Protein AF-A0A537UNA1-F1 (afdb_monomer)

Radius of gyration: 13.57 Å; Cα contacts (8 Å, |Δi|>4): 92; chains: 1; bounding box: 40×37×28 Å

pLDDT: mean 86.58, std 17.27, range [43.09, 98.06]

Secondary structure (DSSP, 8-state):
----EEEEEEEE-SSSPEEEEEHHHHHHHHHHHHHHS--HHHHHHHHHHHH--SHHHHHHHHHHHHHHHHTTT-B--S--SSHHHHHTTSS---

Nearest PDB structures (foldseek):
  8wa1-assembly1_J  TM=3.207E-01  e=5.777E+00  Nicotiana tabacum
  5n9j-assembly1_E  TM=2.674E-01  e=5.777E+00  Schizosaccharomyces pombe

Foldseek 3Di:
DDKEFDVVWWWWDDVVIDTHGILVSVLVVLVVVCVVPPDVLSVVLNVQSVPDDDRVSNNVSVVSVNVVCVVVVTTDDPPDPDVVVVVVVVPDDD

Mean predicted aligned error: 7.26 Å

Sequence (94 aa):
MPDFPIDPELRIRASPPIVLRRTTEAIEFIRRMALSSPNRAWEEVLQNLEAARDEWTAMEAVVHLELLLEARDLLIEESTAYASRFDQGQSRAA

Solvent-accessible surface area (backbone atoms only — not comparable to full-atom values): 5548 Å² total; per-residue (Å²): 121,81,74,41,81,37,85,78,59,49,37,34,69,52,93,74,66,47,75,31,51,32,49,59,54,46,47,57,48,40,56,54,45,36,74,77,56,75,45,70,70,45,54,51,38,46,49,41,46,67,66,26,86,50,67,66,49,35,49,54,24,47,52,54,45,51,54,56,29,49,78,64,74,30,48,52,84,71,82,73,75,58,71,63,54,63,63,63,70,72,79,78,84,131

Structure (mmCIF, N/CA/C/O backbone):
data_AF-A0A537UNA1-F1
#
_entry.id   AF-A0A537UNA1-F1
#
loop_
_atom_site.group_PDB
_atom_site.id
_atom_site.type_symbol
_atom_site.label_atom_id
_atom_site.label_alt_id
_atom_site.label_comp_id
_atom_site.label_asym_id
_atom_site.label_entity_id
_atom_site.label_seq_id
_atom_site.pdbx_PDB_ins_code
_atom_site.Cartn_x
_atom_site.Cartn_y
_atom_site.Cartn_z
_atom_site.occupancy
_atom_site.B_iso_or_equiv
_atom_site.auth_seq_id
_atom_site.auth_comp_id
_atom_site.auth_asym_id
_atom_site.auth_atom_id
_atom_site.pdbx_PDB_model_num
ATOM 1 N N . MET A 1 1 ? 3.529 4.090 -15.088 1.00 78.75 1 MET A N 1
ATOM 2 C CA . MET A 1 1 ? 4.032 2.891 -14.393 1.00 78.75 1 MET A CA 1
ATOM 3 C C . MET A 1 1 ? 3.223 1.703 -14.887 1.00 78.75 1 MET A C 1
ATOM 5 O O . MET A 1 1 ? 2.043 1.921 -15.153 1.00 78.75 1 MET A O 1
ATOM 9 N N . PRO A 1 2 ? 3.821 0.517 -15.085 1.00 89.38 2 PRO A N 1
ATOM 10 C CA . PRO A 1 2 ? 3.049 -0.682 -15.391 1.00 89.38 2 PRO A CA 1
ATOM 11 C C . PRO A 1 2 ? 2.108 -1.021 -14.227 1.00 89.38 2 PRO A C 1
ATOM 13 O O . PRO A 1 2 ? 2.442 -0.772 -13.070 1.00 89.38 2 PRO A O 1
ATOM 16 N N . ASP A 1 3 ? 0.934 -1.555 -14.543 1.00 95.94 3 ASP A N 1
ATOM 17 C CA . ASP A 1 3 ? -0.071 -1.923 -13.549 1.00 95.94 3 ASP A CA 1
ATOM 18 C C . ASP A 1 3 ? -0.073 -3.441 -13.358 1.00 95.94 3 ASP A C 1
ATOM 20 O O . ASP A 1 3 ? -0.399 -4.192 -14.280 1.00 95.94 3 ASP A O 1
ATOM 24 N N . PHE A 1 4 ? 0.336 -3.890 -12.174 1.00 96.69 4 PHE A N 1
ATOM 25 C CA . PHE A 1 4 ? 0.516 -5.307 -11.868 1.00 96.69 4 PHE A CA 1
ATOM 26 C C . PHE A 1 4 ? -0.629 -5.816 -10.986 1.00 96.69 4 PHE A C 1
ATOM 28 O O . PHE A 1 4 ? -1.155 -5.049 -10.174 1.00 96.69 4 PHE A O 1
ATOM 35 N N . PRO A 1 5 ? -1.063 -7.079 -11.155 1.00 96.75 5 PRO A N 1
ATOM 36 C CA . PRO A 1 5 ? -2.021 -7.700 -10.246 1.00 96.75 5 PRO A CA 1
ATOM 37 C C . PRO A 1 5 ? -1.455 -7.803 -8.826 1.00 96.75 5 PRO A C 1
ATOM 39 O O . PRO A 1 5 ? -0.263 -8.020 -8.635 1.00 96.75 5 PRO A O 1
ATOM 42 N N . ILE A 1 6 ? -2.339 -7.670 -7.843 1.00 94.94 6 ILE A N 1
ATOM 43 C CA . ILE A 1 6 ? -2.091 -7.980 -6.438 1.00 94.94 6 ILE A CA 1
ATOM 44 C C . ILE A 1 6 ? -2.856 -9.270 -6.139 1.00 94.94 6 ILE A C 1
ATOM 46 O O . ILE A 1 6 ? -4.087 -9.267 -6.149 1.00 94.94 6 ILE A O 1
ATOM 50 N N . ASP A 1 7 ? -2.123 -10.364 -5.936 1.00 90.00 7 ASP A N 1
ATOM 51 C CA . ASP A 1 7 ? -2.674 -11.686 -5.630 1.00 90.00 7 ASP A CA 1
ATOM 52 C C . ASP A 1 7 ? -1.908 -12.312 -4.445 1.00 90.00 7 ASP A C 1
ATOM 54 O O . ASP A 1 7 ? -0.716 -12.608 -4.587 1.00 90.00 7 ASP A O 1
ATOM 58 N N . PRO A 1 8 ? -2.547 -12.498 -3.273 1.00 89.25 8 PRO A N 1
ATOM 59 C CA . PRO A 1 8 ? -3.957 -12.218 -2.981 1.00 89.25 8 PRO A CA 1
ATOM 60 C C . PRO A 1 8 ? -4.268 -10.713 -2.897 1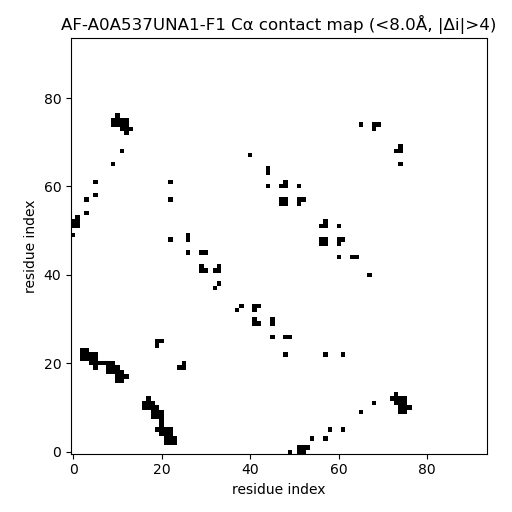.00 89.25 8 PRO A C 1
ATOM 62 O O . PRO A 1 8 ? -3.404 -9.914 -2.548 1.00 89.25 8 PRO A O 1
ATOM 65 N N . GLU A 1 9 ? -5.520 -10.330 -3.182 1.00 95.38 9 GLU A N 1
ATOM 66 C CA . GLU A 1 9 ? -6.004 -8.945 -3.045 1.00 95.38 9 GLU A CA 1
ATOM 67 C C . GLU A 1 9 ? -5.832 -8.433 -1.601 1.00 95.38 9 GLU A C 1
ATOM 69 O O . GLU A 1 9 ? -6.182 -9.125 -0.642 1.00 95.38 9 GLU A O 1
ATOM 74 N N . LEU A 1 10 ? -5.387 -7.184 -1.426 1.00 95.75 10 LEU A N 1
ATOM 75 C CA . LEU A 1 10 ? -5.288 -6.579 -0.095 1.00 95.75 10 LEU A CA 1
ATOM 76 C C . LEU A 1 10 ? -6.640 -6.004 0.325 1.00 95.75 10 LEU A C 1
ATOM 78 O O . LEU A 1 10 ? -7.143 -5.050 -0.274 1.00 95.75 10 LEU A O 1
ATOM 82 N N . ARG A 1 11 ? -7.221 -6.554 1.393 1.00 95.75 11 ARG A N 1
ATOM 83 C CA . ARG A 1 11 ? -8.460 -6.053 1.998 1.00 95.75 11 ARG A CA 1
ATOM 84 C C . ARG A 1 11 ? -8.148 -5.178 3.200 1.00 95.75 11 ARG A C 1
ATOM 86 O O . ARG A 1 11 ? -7.496 -5.609 4.142 1.00 95.75 11 ARG A O 1
ATOM 93 N N . ILE A 1 12 ? -8.640 -3.949 3.178 1.00 95.44 12 ILE A N 1
ATOM 94 C CA . ILE A 1 12 ? -8.317 -2.916 4.158 1.00 95.44 12 ILE A CA 1
ATOM 95 C C . ILE A 1 12 ? -9.560 -2.572 4.974 1.00 95.44 12 ILE A C 1
ATOM 97 O O . ILE A 1 12 ? -10.651 -2.342 4.438 1.00 95.44 12 ILE A O 1
ATOM 101 N N . ARG A 1 13 ? -9.369 -2.507 6.291 1.00 94.44 13 ARG A N 1
ATOM 102 C CA . ARG A 1 13 ? -10.366 -2.157 7.293 1.00 94.44 13 ARG A CA 1
ATOM 103 C C . ARG A 1 13 ? -10.787 -0.700 7.107 1.00 94.44 13 ARG A C 1
ATOM 105 O O . ARG A 1 13 ? -10.064 0.234 7.437 1.00 94.44 13 ARG A O 1
ATOM 112 N N . ALA A 1 14 ? -11.982 -0.525 6.563 1.00 91.56 14 ALA A N 1
ATOM 113 C CA . ALA A 1 14 ? -12.664 0.747 6.365 1.00 91.56 14 ALA A CA 1
ATOM 114 C C . ALA A 1 14 ? -14.181 0.494 6.323 1.00 91.56 14 ALA A C 1
ATOM 116 O O . ALA A 1 14 ? -14.625 -0.657 6.309 1.00 91.56 14 ALA A O 1
ATOM 117 N N . SER A 1 15 ? -14.984 1.560 6.308 1.00 89.56 15 SER A N 1
ATOM 118 C CA . SER A 1 15 ? -16.438 1.464 6.141 1.00 89.56 15 SER A CA 1
ATOM 119 C C . SER A 1 15 ? -16.884 2.310 4.941 1.00 89.56 15 SER A C 1
ATOM 121 O O . SER A 1 15 ? -16.936 3.537 5.068 1.00 89.56 15 SER A O 1
ATOM 123 N N . PRO A 1 16 ? -17.181 1.697 3.776 1.00 90.00 16 PRO A N 1
ATOM 124 C CA . PRO A 1 16 ? -17.056 0.263 3.459 1.00 90.00 16 PRO A CA 1
ATOM 125 C C . PRO A 1 16 ? -15.587 -0.207 3.333 1.00 90.00 16 PRO A C 1
ATOM 127 O O . PRO A 1 16 ? -14.703 0.638 3.169 1.00 90.00 16 PRO A O 1
ATOM 130 N N . PRO A 1 17 ? -15.307 -1.529 3.388 1.00 94.19 17 PRO A N 1
ATOM 131 C CA . PRO A 1 17 ? -13.959 -2.062 3.188 1.00 94.19 17 PRO A CA 1
ATOM 132 C C . PRO A 1 17 ? -13.376 -1.665 1.832 1.00 94.19 17 PRO A C 1
ATOM 134 O O . PRO A 1 17 ? -14.084 -1.640 0.822 1.00 94.19 17 PRO A O 1
ATOM 137 N N . ILE A 1 18 ? -12.075 -1.390 1.809 1.00 96.12 18 ILE A N 1
ATOM 138 C CA . ILE A 1 18 ? -11.337 -1.082 0.580 1.00 96.12 18 ILE A CA 1
ATOM 139 C C . ILE A 1 18 ? -10.629 -2.358 0.130 1.00 96.12 18 ILE A C 1
ATOM 141 O O . ILE A 1 18 ? -10.068 -3.072 0.955 1.00 96.12 18 ILE A O 1
ATOM 145 N N . VAL A 1 19 ? -10.651 -2.647 -1.168 1.00 96.56 19 VAL A N 1
ATOM 146 C CA . VAL A 1 19 ? -9.973 -3.812 -1.747 1.00 96.56 19 VAL A CA 1
ATOM 147 C C . VAL A 1 19 ? -9.014 -3.326 -2.820 1.00 96.56 19 VAL A C 1
ATOM 149 O O . VAL A 1 19 ? -9.437 -2.610 -3.725 1.00 96.56 19 VAL A O 1
ATOM 152 N N . LEU A 1 20 ? -7.741 -3.693 -2.699 1.00 97.25 20 LEU A N 1
ATOM 153 C CA . LEU A 1 20 ? -6.699 -3.378 -3.670 1.00 97.25 20 LEU A CA 1
ATOM 154 C C . LEU A 1 20 ? -6.346 -4.647 -4.447 1.00 97.25 20 LEU A C 1
ATOM 156 O O . LEU A 1 20 ? -5.880 -5.631 -3.875 1.00 97.25 20 LEU A O 1
ATOM 160 N N . ARG A 1 21 ? -6.564 -4.604 -5.755 1.00 96.88 21 ARG A N 1
ATOM 161 C CA . ARG A 1 21 ? -6.341 -5.687 -6.720 1.00 96.88 21 ARG A CA 1
ATOM 162 C C . ARG A 1 21 ? -5.183 -5.400 -7.661 1.00 96.88 21 ARG A C 1
ATOM 164 O O . ARG A 1 21 ? -4.731 -6.289 -8.382 1.00 96.88 21 ARG A O 1
ATOM 171 N N . ARG A 1 22 ? -4.759 -4.139 -7.728 1.00 97.44 22 ARG A N 1
ATOM 172 C CA . ARG A 1 22 ? -3.758 -3.638 -8.667 1.00 97.44 22 ARG A CA 1
ATOM 173 C C . ARG A 1 22 ? -2.803 -2.658 -7.995 1.00 97.44 22 ARG A C 1
ATOM 175 O O . ARG A 1 22 ? -3.178 -1.941 -7.065 1.00 97.44 22 ARG A O 1
ATOM 182 N N . THR A 1 23 ? -1.568 -2.582 -8.484 1.00 97.31 23 THR A N 1
ATOM 183 C CA . THR A 1 23 ? -0.557 -1.670 -7.924 1.00 97.31 23 THR A CA 1
ATOM 184 C C . THR A 1 23 ? -0.920 -0.197 -8.098 1.00 97.31 23 THR A C 1
ATOM 186 O O . THR A 1 23 ? -0.592 0.615 -7.233 1.00 97.31 23 THR A O 1
ATOM 189 N N . THR A 1 24 ? -1.650 0.168 -9.154 1.00 97.44 24 THR A N 1
ATOM 190 C CA . THR A 1 24 ? -2.187 1.532 -9.304 1.00 97.44 24 THR A CA 1
ATOM 191 C C . THR A 1 24 ? -3.195 1.893 -8.210 1.00 97.44 24 THR A C 1
ATOM 193 O O . THR A 1 24 ? -3.093 2.974 -7.630 1.00 97.44 24 THR A O 1
ATOM 196 N N . GLU A 1 25 ? -4.101 0.979 -7.850 1.00 98.06 25 GLU A N 1
ATOM 197 C CA . GLU A 1 25 ? -5.045 1.171 -6.738 1.00 98.06 25 GLU A CA 1
ATOM 198 C C . GLU A 1 25 ? -4.301 1.335 -5.403 1.00 98.06 25 GLU A C 1
ATOM 200 O O . GLU A 1 25 ? -4.651 2.197 -4.591 1.00 98.06 25 GLU A O 1
ATOM 205 N N . ALA A 1 26 ? -3.233 0.557 -5.193 1.00 97.56 26 ALA A N 1
ATOM 206 C CA . ALA A 1 26 ? -2.370 0.678 -4.021 1.00 97.56 26 ALA A CA 1
ATOM 207 C C . ALA A 1 26 ? -1.670 2.043 -3.942 1.00 97.56 26 ALA A C 1
ATOM 209 O O . ALA A 1 26 ? -1.660 2.671 -2.883 1.00 97.56 26 ALA A O 1
ATOM 210 N N . ILE A 1 27 ? -1.151 2.551 -5.061 1.00 97.81 27 ILE A N 1
ATOM 211 C CA . ILE A 1 27 ? -0.534 3.883 -5.130 1.00 97.81 27 ILE A CA 1
ATOM 212 C C . ILE A 1 27 ? -1.539 4.976 -4.775 1.00 97.81 27 ILE A C 1
ATOM 214 O O . ILE A 1 27 ? -1.241 5.854 -3.962 1.00 97.81 27 ILE A O 1
ATOM 218 N N . GLU A 1 28 ? -2.735 4.935 -5.361 1.00 97.44 28 GLU A N 1
ATOM 219 C CA . GLU A 1 28 ? -3.779 5.915 -5.058 1.00 97.44 28 GLU A CA 1
ATOM 220 C C . GLU A 1 28 ? -4.191 5.868 -3.587 1.00 97.44 28 GLU A C 1
ATOM 222 O O . GLU A 1 28 ? -4.368 6.912 -2.952 1.00 97.44 28 GLU A O 1
ATOM 227 N N . PHE A 1 29 ? -4.303 4.664 -3.024 1.00 96.94 29 PHE A N 1
ATOM 228 C CA . PHE A 1 29 ? -4.569 4.478 -1.607 1.00 96.94 29 PHE A CA 1
ATOM 229 C C . PHE A 1 29 ? -3.473 5.106 -0.736 1.00 96.94 29 PHE A C 1
ATOM 231 O O . PHE A 1 29 ? -3.787 5.936 0.119 1.00 96.94 29 PHE A O 1
ATOM 238 N N . ILE A 1 30 ? -2.198 4.787 -0.980 1.00 96.81 30 ILE A N 1
ATOM 239 C CA . ILE A 1 30 ? -1.080 5.302 -0.175 1.00 96.81 30 ILE A CA 1
ATOM 240 C C . ILE A 1 30 ? -0.978 6.823 -0.284 1.00 96.81 30 ILE A C 1
ATOM 242 O O . ILE A 1 30 ? -0.778 7.489 0.729 1.00 96.81 30 ILE A O 1
ATOM 246 N N . ARG A 1 31 ? -1.184 7.403 -1.474 1.00 96.31 31 ARG A N 1
ATOM 247 C CA . ARG A 1 31 ? -1.209 8.866 -1.650 1.00 96.31 31 ARG A CA 1
ATOM 248 C C . ARG A 1 31 ? -2.275 9.523 -0.774 1.00 96.31 31 ARG A C 1
ATOM 250 O O . ARG A 1 31 ? -1.989 10.528 -0.127 1.00 96.31 31 ARG A O 1
ATOM 257 N N . ARG A 1 32 ? -3.481 8.947 -0.690 1.00 95.31 32 ARG A N 1
ATOM 258 C CA . ARG A 1 32 ? -4.528 9.437 0.229 1.00 95.31 32 ARG A CA 1
ATOM 259 C C . ARG A 1 32 ? -4.107 9.298 1.693 1.00 95.31 32 ARG A C 1
ATOM 261 O O . ARG A 1 32 ? -4.282 10.239 2.465 1.00 95.31 32 ARG A O 1
ATOM 268 N N . MET A 1 33 ? -3.515 8.164 2.065 1.00 94.00 33 MET A N 1
ATOM 269 C CA . MET A 1 33 ? -3.064 7.923 3.438 1.00 94.00 33 MET A CA 1
ATOM 270 C C . MET A 1 33 ? -1.957 8.888 3.861 1.00 94.00 33 MET A C 1
ATOM 272 O O . MET A 1 33 ? -2.060 9.475 4.937 1.00 94.00 33 MET A O 1
ATOM 276 N N . ALA A 1 34 ? -0.964 9.123 3.002 1.00 91.69 34 ALA A N 1
ATOM 277 C CA . ALA A 1 34 ? 0.134 10.053 3.246 1.00 91.69 34 ALA A CA 1
ATOM 278 C C . ALA A 1 34 ? -0.354 11.499 3.438 1.00 91.69 34 ALA A C 1
ATOM 280 O O . ALA A 1 34 ? 0.212 12.229 4.247 1.00 91.69 34 ALA A O 1
ATOM 281 N N . LEU A 1 35 ? -1.438 11.899 2.759 1.00 92.81 35 LEU A N 1
ATOM 282 C CA . LEU A 1 35 ? -2.077 13.201 2.978 1.00 92.81 35 LEU A CA 1
ATOM 283 C C . LEU A 1 35 ? -2.798 13.281 4.333 1.00 92.81 35 LEU A C 1
ATOM 285 O O . LEU A 1 35 ? -2.729 14.307 5.003 1.00 92.81 35 LEU A O 1
ATOM 289 N N . SER A 1 36 ? -3.495 12.216 4.742 1.00 90.44 36 SER A N 1
ATOM 290 C CA . SER A 1 36 ? -4.263 12.200 6.001 1.00 90.44 36 SER A CA 1
ATOM 291 C C . SER A 1 36 ? -3.419 11.960 7.258 1.00 90.44 36 SER A C 1
ATOM 293 O O . SER A 1 36 ? -3.743 12.459 8.332 1.00 90.44 36 SER A O 1
ATOM 295 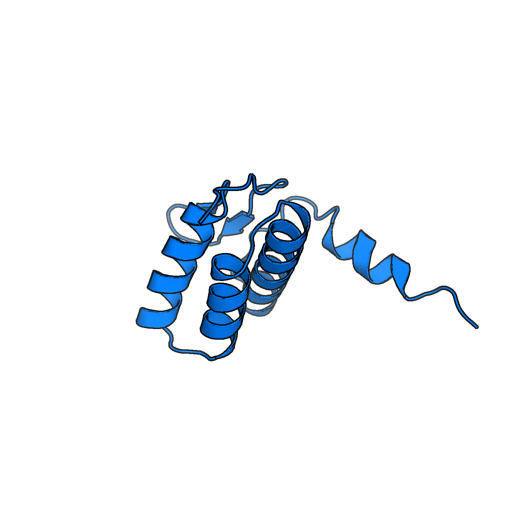N N . SER A 1 37 ? -2.349 11.177 7.140 1.00 87.69 37 SER A N 1
ATOM 296 C CA . SER A 1 37 ? -1.469 10.770 8.233 1.00 87.69 37 SER A CA 1
ATOM 297 C C . SER A 1 37 ? -0.040 10.686 7.693 1.00 87.69 37 SER A C 1
ATOM 299 O O . SER A 1 37 ? 0.433 9.595 7.351 1.00 87.69 37 SER A O 1
ATOM 301 N N . PRO A 1 38 ? 0.644 11.841 7.574 1.00 87.31 38 PRO A N 1
ATOM 302 C CA . PRO A 1 38 ? 1.999 11.900 7.049 1.00 87.31 38 PRO A CA 1
ATOM 303 C C . PRO A 1 38 ? 2.934 10.999 7.853 1.00 87.31 38 PRO A C 1
ATOM 305 O O . PRO A 1 38 ? 3.044 11.111 9.076 1.00 87.31 38 PRO A O 1
ATOM 308 N N . ASN A 1 39 ? 3.591 10.070 7.166 1.00 91.38 39 ASN A N 1
ATOM 309 C CA . ASN A 1 39 ? 4.535 9.147 7.773 1.00 91.38 39 ASN A CA 1
ATOM 310 C C . ASN A 1 39 ? 5.512 8.644 6.710 1.00 91.38 39 ASN A C 1
ATOM 312 O O . ASN A 1 39 ? 5.092 8.222 5.633 1.00 91.38 39 ASN A O 1
ATOM 316 N N . ARG A 1 40 ? 6.799 8.613 7.060 1.00 94.56 40 ARG A N 1
ATOM 317 C CA . ARG A 1 40 ? 7.880 8.144 6.189 1.00 94.56 40 ARG A CA 1
ATOM 318 C C . ARG A 1 40 ? 7.651 6.734 5.632 1.00 94.56 40 ARG A C 1
ATOM 320 O O . ARG A 1 40 ? 8.010 6.477 4.493 1.00 94.56 40 ARG A O 1
ATOM 327 N N . ALA A 1 41 ? 7.020 5.841 6.394 1.00 95.44 41 ALA A N 1
ATOM 328 C CA . ALA A 1 41 ? 6.724 4.486 5.934 1.00 95.44 41 ALA A CA 1
ATOM 329 C C . ALA A 1 41 ? 5.764 4.470 4.729 1.00 95.44 41 ALA A C 1
ATOM 331 O O . ALA A 1 41 ? 5.939 3.664 3.821 1.00 95.44 41 ALA A O 1
ATOM 332 N N . TRP A 1 42 ? 4.784 5.385 4.675 1.00 96.19 42 TRP A N 1
ATOM 333 C CA . TRP A 1 42 ? 3.914 5.516 3.500 1.00 96.19 42 TRP A CA 1
ATOM 334 C C . TRP A 1 42 ? 4.692 6.008 2.281 1.00 96.19 42 TRP A C 1
ATOM 336 O O . TRP A 1 42 ? 4.497 5.500 1.181 1.00 96.19 42 TRP A O 1
ATOM 346 N N . GLU A 1 43 ? 5.588 6.976 2.475 1.00 96.38 43 GLU A N 1
ATOM 347 C CA . GLU A 1 43 ? 6.422 7.525 1.402 1.00 96.38 43 GLU A CA 1
ATOM 348 C C . GLU A 1 43 ? 7.389 6.481 0.835 1.00 96.38 43 GLU A C 1
ATOM 350 O O . GLU A 1 43 ? 7.565 6.410 -0.377 1.00 96.38 43 GLU A O 1
ATOM 355 N N . GLU A 1 44 ? 7.984 5.650 1.691 1.00 96.81 44 GLU A N 1
ATOM 356 C CA . GLU A 1 44 ? 8.904 4.585 1.286 1.00 96.81 44 GLU A CA 1
ATOM 357 C C . GLU A 1 44 ? 8.200 3.517 0.440 1.00 96.81 44 GLU A C 1
ATOM 359 O O . GLU A 1 44 ? 8.657 3.191 -0.656 1.00 96.81 44 GLU A O 1
ATOM 364 N N . VAL A 1 45 ? 7.038 3.029 0.887 1.00 96.75 45 VAL A N 1
ATOM 365 C CA . VAL A 1 45 ? 6.244 2.061 0.111 1.00 96.75 45 VAL A CA 1
ATOM 366 C C . VAL A 1 45 ? 5.765 2.673 -1.210 1.00 96.75 45 VAL A C 1
ATOM 368 O O . VAL A 1 45 ? 5.811 2.008 -2.246 1.00 96.75 45 VAL A O 1
ATOM 371 N N . LEU A 1 46 ? 5.354 3.946 -1.205 1.00 97.12 46 LEU A N 1
ATOM 372 C CA . LEU A 1 46 ? 4.960 4.658 -2.423 1.00 97.12 46 LEU A CA 1
ATOM 373 C C . LEU A 1 46 ? 6.112 4.730 -3.434 1.00 97.12 46 LEU A C 1
ATOM 375 O O . LEU A 1 46 ? 5.905 4.435 -4.609 1.00 97.12 46 LEU A O 1
ATOM 379 N N . GLN A 1 47 ? 7.318 5.080 -2.981 1.00 96.69 47 GLN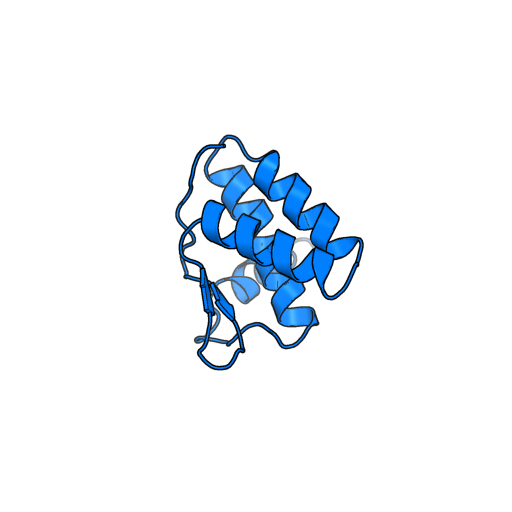 A N 1
ATOM 380 C CA . GLN A 1 47 ? 8.505 5.134 -3.836 1.00 96.69 47 GLN A CA 1
ATOM 381 C C . GLN A 1 47 ? 8.832 3.763 -4.431 1.00 96.69 47 GLN A C 1
ATOM 383 O O . GLN A 1 47 ? 9.097 3.676 -5.629 1.00 96.69 47 GLN A O 1
ATOM 388 N N . ASN A 1 48 ? 8.759 2.695 -3.631 1.00 96.50 48 ASN A N 1
ATOM 389 C CA . ASN A 1 48 ? 9.019 1.334 -4.103 1.00 96.50 48 ASN A CA 1
ATOM 390 C C . ASN A 1 48 ? 8.009 0.904 -5.177 1.00 96.50 48 ASN A C 1
ATOM 392 O O . ASN A 1 48 ? 8.408 0.390 -6.222 1.00 96.50 48 ASN A O 1
ATOM 396 N N . LEU A 1 49 ? 6.716 1.182 -4.972 1.00 96.31 49 LEU A N 1
ATOM 397 C CA . LEU A 1 49 ? 5.681 0.898 -5.969 1.00 96.31 49 LEU A CA 1
ATOM 398 C C . LEU A 1 49 ? 5.909 1.691 -7.262 1.00 96.31 49 LEU A C 1
ATOM 400 O O . LEU A 1 49 ? 5.886 1.108 -8.340 1.00 96.31 49 LEU A O 1
ATOM 404 N N . GLU A 1 50 ? 6.178 2.997 -7.178 1.00 96.25 50 GLU A N 1
ATOM 405 C CA . GLU A 1 50 ? 6.407 3.854 -8.354 1.00 96.25 50 GLU A CA 1
ATOM 406 C C . GLU A 1 50 ? 7.692 3.498 -9.129 1.00 96.25 50 GLU A C 1
ATOM 408 O O . GLU A 1 50 ? 7.767 3.669 -10.361 1.00 96.25 50 GLU A O 1
ATOM 413 N N . ALA A 1 51 ? 8.702 2.998 -8.413 1.00 96.31 51 ALA A N 1
ATOM 414 C CA . ALA A 1 51 ? 9.963 2.528 -8.966 1.00 96.31 51 ALA A CA 1
ATOM 415 C C . ALA A 1 51 ? 9.846 1.152 -9.633 1.00 96.31 51 ALA A C 1
ATOM 417 O O . ALA A 1 51 ? 10.651 0.868 -10.521 1.00 96.31 51 ALA A O 1
ATOM 418 N N . ALA A 1 52 ? 8.846 0.338 -9.277 1.00 95.94 52 ALA A N 1
ATOM 419 C CA . ALA A 1 52 ? 8.653 -0.985 -9.856 1.00 95.94 52 ALA A CA 1
ATOM 420 C C . ALA A 1 52 ? 8.511 -0.917 -11.389 1.00 95.94 52 ALA A C 1
ATOM 422 O O . ALA A 1 52 ? 7.804 -0.071 -11.967 1.00 95.94 52 ALA A O 1
ATOM 423 N N . ARG A 1 53 ? 9.240 -1.802 -12.072 1.00 95.31 53 ARG A N 1
ATOM 424 C CA . ARG A 1 53 ? 9.255 -1.913 -13.543 1.00 95.31 53 ARG A CA 1
ATOM 425 C C . ARG A 1 53 ? 8.871 -3.299 -14.038 1.00 95.31 53 ARG A C 1
ATOM 427 O O . ARG A 1 53 ? 8.577 -3.443 -15.222 1.00 95.31 53 ARG A O 1
ATOM 434 N N . ASP A 1 54 ? 8.816 -4.269 -13.141 1.00 96.19 54 ASP A N 1
ATOM 435 C CA . ASP A 1 54 ? 8.484 -5.659 -13.405 1.00 96.19 54 ASP A CA 1
ATOM 436 C C . ASP A 1 54 ? 7.613 -6.215 -12.271 1.00 96.19 54 ASP A C 1
ATOM 438 O O . ASP A 1 54 ? 7.415 -5.581 -11.233 1.00 96.19 54 ASP A O 1
ATOM 442 N N . GLU A 1 55 ? 7.055 -7.397 -12.503 1.00 93.56 55 GLU A N 1
ATOM 443 C CA . GLU A 1 55 ? 6.108 -8.031 -11.587 1.00 93.56 55 GLU A CA 1
ATOM 444 C C . GLU A 1 55 ? 6.760 -8.442 -10.261 1.00 93.56 55 GLU A C 1
ATOM 446 O O . GLU A 1 55 ? 6.122 -8.364 -9.216 1.00 93.56 55 GLU A O 1
ATOM 451 N N . TRP A 1 56 ? 8.046 -8.807 -10.281 1.00 94.88 56 TRP A N 1
ATOM 452 C CA . TRP A 1 56 ? 8.783 -9.181 -9.075 1.00 94.88 56 TRP A CA 1
ATOM 453 C C . TRP A 1 56 ? 8.962 -7.983 -8.138 1.00 94.88 56 TRP A C 1
ATOM 455 O O . TRP A 1 56 ? 8.577 -8.040 -6.973 1.00 94.88 56 TRP A O 1
ATOM 465 N N . THR A 1 57 ? 9.478 -6.872 -8.662 1.00 95.44 57 THR A N 1
ATOM 466 C CA . THR A 1 57 ? 9.667 -5.625 -7.902 1.00 95.44 57 THR A CA 1
ATOM 467 C C . THR A 1 57 ? 8.341 -5.036 -7.425 1.00 95.44 57 THR A C 1
ATOM 469 O O . THR A 1 57 ? 8.257 -4.485 -6.327 1.00 95.44 57 THR A O 1
ATOM 472 N N . ALA A 1 58 ? 7.277 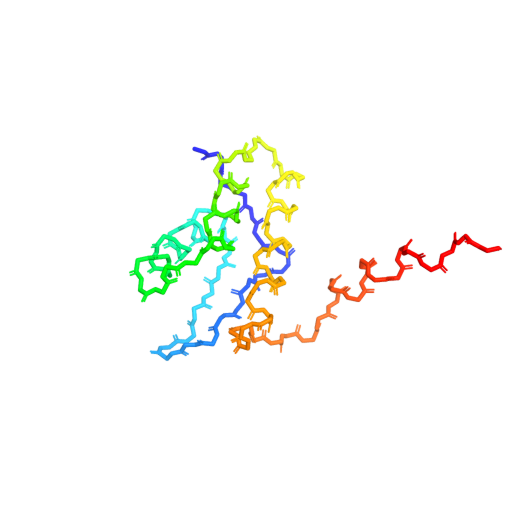-5.190 -8.216 1.00 95.94 58 ALA A N 1
ATOM 473 C CA . ALA A 1 58 ? 5.928 -4.821 -7.809 1.00 95.94 58 ALA A CA 1
ATOM 474 C C . ALA A 1 58 ? 5.420 -5.681 -6.643 1.00 95.94 58 ALA A C 1
ATOM 476 O O . ALA A 1 58 ? 4.892 -5.134 -5.676 1.00 95.94 58 ALA A O 1
ATOM 477 N N . MET A 1 59 ? 5.610 -7.001 -6.708 1.00 95.62 59 MET A N 1
ATOM 478 C CA . MET A 1 59 ? 5.251 -7.925 -5.633 1.00 95.62 59 MET A CA 1
ATOM 479 C C . MET A 1 59 ? 6.013 -7.603 -4.342 1.00 95.62 59 MET A C 1
ATOM 481 O O . MET A 1 59 ? 5.390 -7.526 -3.287 1.00 95.62 59 MET A O 1
ATOM 485 N N . GLU A 1 60 ? 7.323 -7.347 -4.405 1.00 95.81 60 GLU A N 1
ATOM 486 C CA . GLU A 1 60 ? 8.105 -6.924 -3.233 1.00 95.81 60 GLU A CA 1
ATOM 487 C C . GLU A 1 60 ? 7.527 -5.645 -2.611 1.00 95.81 60 GLU A C 1
ATOM 489 O O . GLU A 1 60 ? 7.263 -5.595 -1.410 1.00 95.81 60 GLU A O 1
ATOM 494 N N . ALA A 1 61 ? 7.234 -4.624 -3.419 1.00 97.00 61 ALA A N 1
ATOM 495 C CA . ALA A 1 61 ? 6.645 -3.385 -2.919 1.00 97.00 61 ALA A CA 1
ATOM 496 C C . ALA A 1 61 ? 5.244 -3.592 -2.298 1.00 97.00 61 ALA A C 1
ATOM 498 O O . ALA A 1 61 ? 4.900 -2.939 -1.310 1.00 97.00 61 ALA A O 1
ATOM 499 N N . VAL A 1 62 ? 4.450 -4.522 -2.836 1.00 96.62 62 VAL A N 1
ATOM 500 C CA . VAL A 1 62 ? 3.142 -4.916 -2.286 1.00 96.62 62 VAL A CA 1
ATOM 501 C C . VAL A 1 62 ? 3.287 -5.660 -0.956 1.00 96.62 62 VAL A C 1
ATOM 503 O O . VAL A 1 62 ? 2.527 -5.374 -0.035 1.00 96.62 62 VAL A O 1
ATOM 506 N N . VAL A 1 63 ? 4.286 -6.533 -0.796 1.00 95.81 63 VAL A N 1
ATOM 507 C CA . VAL A 1 63 ? 4.582 -7.185 0.496 1.00 95.81 63 VAL A CA 1
ATOM 508 C C . VAL A 1 63 ? 4.932 -6.141 1.560 1.00 95.81 63 VAL A C 1
ATOM 510 O O . VAL A 1 63 ? 4.447 -6.204 2.689 1.00 95.81 63 VAL A O 1
ATOM 513 N N . HIS A 1 64 ? 5.716 -5.121 1.205 1.00 96.94 64 HIS A N 1
ATOM 514 C CA . HIS A 1 64 ? 6.015 -4.024 2.129 1.00 96.94 64 HIS A CA 1
ATOM 515 C C . HIS A 1 64 ? 4.754 -3.227 2.511 1.00 96.94 64 HIS A C 1
ATOM 517 O O . HIS A 1 64 ? 4.630 -2.781 3.655 1.00 96.94 64 HIS A O 1
ATOM 523 N N . LEU A 1 65 ? 3.803 -3.061 1.583 1.00 96.94 65 LEU A N 1
ATOM 524 C CA . LEU A 1 65 ? 2.502 -2.459 1.878 1.00 96.94 65 LEU A CA 1
ATOM 525 C C . LEU A 1 65 ? 1.675 -3.326 2.837 1.00 96.94 65 LEU A C 1
ATOM 527 O O . LEU A 1 65 ? 1.096 -2.787 3.778 1.00 96.94 65 LEU A O 1
ATOM 531 N N . GLU A 1 66 ? 1.624 -4.639 2.618 1.00 95.88 66 GLU A N 1
ATOM 532 C CA . GLU A 1 66 ? 0.907 -5.590 3.477 1.00 95.88 66 GLU A CA 1
ATOM 533 C C . GLU A 1 66 ? 1.396 -5.498 4.928 1.00 95.88 66 GLU A C 1
ATOM 535 O O . GLU A 1 66 ? 0.597 -5.233 5.828 1.00 95.88 66 GLU A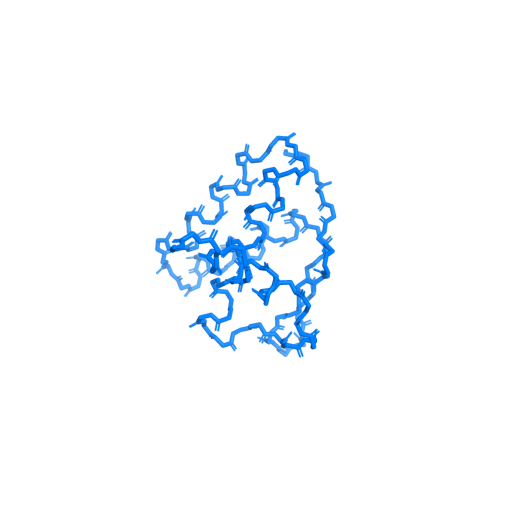 O 1
ATOM 540 N N . LEU A 1 67 ? 2.714 -5.575 5.141 1.00 95.19 67 LEU A N 1
ATOM 541 C CA . LEU A 1 67 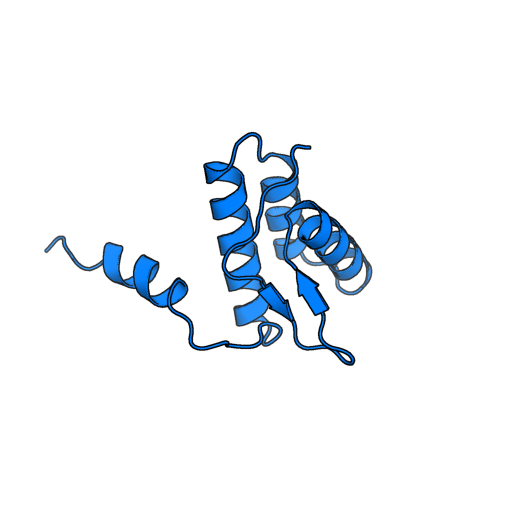? 3.334 -5.453 6.466 1.00 95.19 67 LEU A CA 1
ATOM 542 C C . LEU A 1 67 ? 3.016 -4.111 7.139 1.00 95.19 67 LEU A C 1
ATOM 544 O O . LEU A 1 67 ? 2.768 -4.045 8.344 1.00 95.19 67 LEU A O 1
ATOM 548 N N . LEU A 1 68 ? 3.006 -3.018 6.371 1.00 95.75 68 LEU A N 1
ATOM 549 C CA . LEU A 1 68 ? 2.675 -1.694 6.896 1.00 95.75 68 LEU A CA 1
ATOM 550 C C . LEU A 1 68 ? 1.197 -1.578 7.297 1.00 95.75 68 LEU A C 1
ATOM 552 O O . LEU A 1 68 ? 0.878 -0.891 8.271 1.00 95.75 68 LEU A O 1
ATOM 556 N N . LEU A 1 69 ? 0.295 -2.219 6.551 1.00 95.31 69 LEU A N 1
ATOM 557 C CA . LEU A 1 69 ? -1.129 -2.278 6.877 1.00 95.31 69 LEU A CA 1
ATOM 558 C C . LEU A 1 69 ? -1.374 -3.138 8.121 1.00 95.31 69 LEU A C 1
ATOM 560 O O . LEU A 1 69 ? -2.129 -2.719 8.999 1.00 95.31 69 LEU A O 1
ATOM 564 N N . GLU A 1 70 ? -0.719 -4.292 8.221 1.00 94.25 70 GLU A N 1
ATOM 565 C CA . GLU A 1 70 ? -0.789 -5.193 9.376 1.00 94.25 70 GLU A CA 1
ATOM 566 C C . GLU A 1 70 ? -0.283 -4.506 10.650 1.00 94.25 70 GLU A C 1
ATOM 568 O O . GLU A 1 70 ? -1.005 -4.429 11.644 1.00 94.25 70 GLU A O 1
ATOM 573 N N . ALA A 1 71 ? 0.892 -3.869 10.596 1.00 94.12 71 ALA A N 1
ATOM 574 C CA . ALA A 1 71 ? 1.467 -3.128 11.723 1.00 94.12 71 ALA A CA 1
ATOM 575 C C . ALA A 1 71 ? 0.581 -1.968 12.224 1.00 94.12 71 ALA A C 1
ATOM 577 O O . ALA A 1 71 ? 0.792 -1.442 13.319 1.00 94.12 71 ALA A O 1
ATOM 578 N N . ARG A 1 72 ? -0.396 -1.539 11.419 1.00 92.38 72 ARG A N 1
ATOM 579 C CA . ARG A 1 72 ? -1.355 -0.475 11.742 1.00 92.38 72 ARG A CA 1
ATOM 580 C C . ARG A 1 72 ? -2.764 -0.996 12.039 1.00 92.38 72 ARG A C 1
ATOM 582 O O . ARG A 1 72 ? -3.666 -0.172 12.169 1.00 92.38 72 ARG A O 1
ATOM 589 N N . ASP A 1 73 ? -2.960 -2.314 12.128 1.00 93.56 73 ASP A N 1
ATOM 590 C CA . ASP A 1 73 ? -4.270 -2.973 12.287 1.00 93.56 73 ASP A CA 1
ATOM 591 C C . ASP A 1 73 ? -5.291 -2.558 11.199 1.00 93.56 73 ASP A C 1
ATOM 593 O O . ASP A 1 73 ? -6.505 -2.489 11.412 1.00 93.56 73 ASP A O 1
ATOM 597 N N . LEU A 1 74 ? -4.781 -2.241 10.003 1.00 94.50 74 LEU A N 1
ATOM 598 C CA . LEU A 1 74 ? -5.576 -1.848 8.840 1.00 94.50 74 LEU A CA 1
ATOM 599 C C . LEU A 1 74 ? -5.839 -3.015 7.895 1.00 94.50 74 LEU A C 1
ATOM 601 O O . LEU A 1 74 ? -6.782 -2.940 7.113 1.00 94.50 74 LEU A O 1
ATOM 605 N N . LEU A 1 75 ? -5.029 -4.070 7.929 1.00 94.81 75 LEU A N 1
ATOM 606 C CA . LEU A 1 75 ? -5.242 -5.240 7.085 1.00 94.81 75 LEU A CA 1
ATOM 607 C C . LEU A 1 75 ? -6.383 -6.100 7.652 1.00 94.81 75 LEU A C 1
ATOM 609 O O . LEU A 1 75 ? -6.482 -6.322 8.859 1.00 94.81 75 LEU A O 1
ATOM 613 N N . ILE A 1 76 ? -7.279 -6.561 6.782 1.00 92.44 76 ILE A N 1
ATOM 614 C CA . ILE A 1 76 ? -8.260 -7.596 7.110 1.00 92.44 76 ILE A CA 1
ATOM 615 C C . ILE A 1 76 ? -7.610 -8.936 6.772 1.00 92.44 76 ILE A C 1
ATOM 617 O O . ILE A 1 76 ? -7.385 -9.232 5.601 1.00 92.44 76 ILE A O 1
ATOM 621 N N . GLU A 1 77 ? -7.329 -9.743 7.792 1.00 76.75 77 GLU A N 1
ATOM 622 C CA . GLU A 1 77 ? -6.804 -11.095 7.613 1.00 76.75 77 GLU A CA 1
ATOM 623 C C . GLU A 1 77 ? -7.853 -11.998 6.943 1.00 76.75 77 GLU A C 1
ATOM 625 O O . GLU A 1 77 ? -8.826 -12.427 7.563 1.00 76.75 77 GLU A O 1
ATOM 630 N N . GLU A 1 78 ? -7.645 -12.337 5.672 1.00 63.84 78 GLU A N 1
ATOM 631 C CA . GLU A 1 78 ? -8.238 -13.533 5.072 1.00 63.84 78 GLU A CA 1
ATOM 632 C C . GLU A 1 78 ? -7.203 -14.658 5.146 1.00 63.84 78 GLU A C 1
ATOM 634 O O . GLU A 1 78 ? -6.392 -14.794 4.240 1.00 63.84 78 GLU A O 1
ATOM 639 N N . SER A 1 79 ? -7.195 -15.439 6.239 1.00 46.12 79 SER A N 1
ATOM 640 C CA . SER A 1 79 ? -6.420 -16.691 6.387 1.00 46.12 79 SER A CA 1
ATOM 641 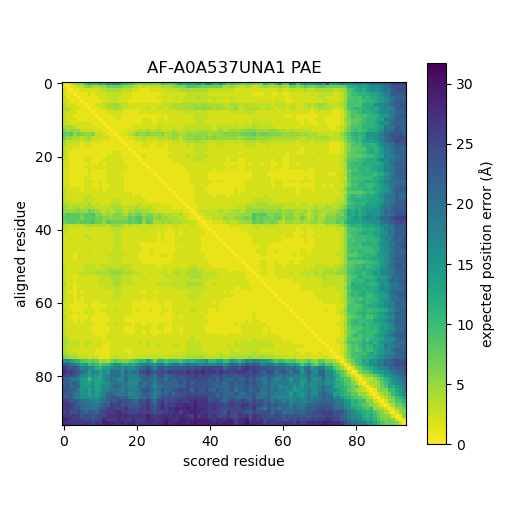C C . SER A 1 79 ? -5.047 -16.656 5.680 1.00 46.12 79 SER A C 1
ATOM 643 O O . SER A 1 79 ? -4.830 -17.326 4.668 1.00 46.12 79 SER A O 1
ATOM 645 N N . THR A 1 80 ? -4.139 -15.826 6.188 1.00 49.75 80 THR A N 1
ATOM 646 C CA . THR A 1 80 ? -2.854 -15.446 5.585 1.00 49.75 80 THR A CA 1
ATOM 647 C C . THR A 1 80 ? -1.959 -16.647 5.238 1.00 49.75 80 THR A C 1
ATOM 649 O O . THR A 1 80 ? -1.377 -17.301 6.097 1.00 49.75 80 THR A O 1
ATOM 652 N N . ALA A 1 81 ? -1.801 -16.929 3.940 1.00 50.84 81 ALA A N 1
ATOM 653 C CA . ALA A 1 81 ? -0.882 -17.953 3.428 1.00 50.84 81 ALA A CA 1
ATOM 654 C C . ALA A 1 81 ? 0.494 -17.398 3.000 1.00 50.84 81 ALA A C 1
ATOM 656 O O . ALA A 1 81 ? 1.369 -18.189 2.648 1.00 50.84 81 ALA A O 1
ATOM 657 N N . TYR A 1 82 ? 0.697 -16.073 2.996 1.00 52.16 82 TYR A N 1
ATOM 658 C CA . TYR A 1 82 ? 1.888 -15.439 2.406 1.00 52.16 82 TYR A CA 1
ATOM 659 C C . TYR A 1 82 ? 2.882 -14.890 3.439 1.00 52.16 82 TYR A C 1
ATOM 661 O O . TYR A 1 82 ? 4.060 -15.235 3.346 1.00 52.16 82 TYR A O 1
ATOM 669 N N . ALA A 1 83 ? 2.438 -14.171 4.478 1.00 53.28 83 ALA A N 1
ATOM 670 C CA . ALA A 1 83 ? 3.320 -13.715 5.564 1.00 53.28 83 ALA A CA 1
ATOM 671 C C . ALA A 1 83 ? 4.035 -14.888 6.273 1.00 53.28 83 ALA A C 1
ATOM 673 O O . ALA A 1 83 ? 5.243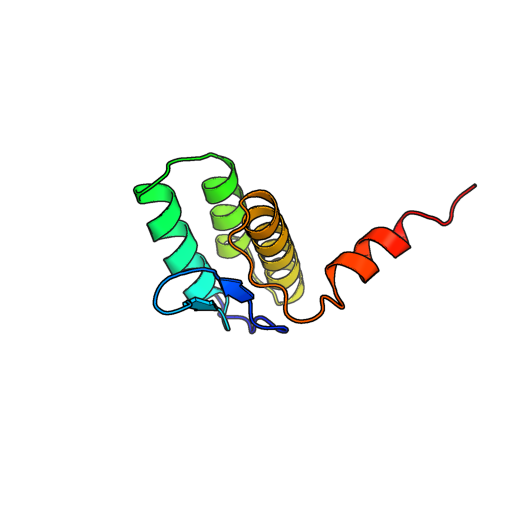 -14.843 6.508 1.00 53.28 83 ALA A O 1
ATOM 674 N N . SER A 1 84 ? 3.338 -16.014 6.485 1.00 50.09 84 SER A N 1
ATOM 675 C CA . SER A 1 84 ? 3.943 -17.226 7.060 1.00 50.09 84 SER A CA 1
ATOM 676 C C . SER A 1 84 ? 5.010 -17.871 6.166 1.00 50.09 84 SER A C 1
ATOM 678 O O . SER A 1 84 ? 5.891 -18.557 6.677 1.00 50.09 84 SER A O 1
ATOM 680 N N . ARG A 1 85 ? 4.970 -17.676 4.838 1.00 51.91 85 ARG A N 1
ATOM 681 C CA . ARG A 1 85 ? 5.950 -18.286 3.916 1.00 51.91 85 ARG A CA 1
ATOM 682 C C . ARG A 1 85 ? 7.289 -17.554 3.905 1.00 51.91 85 ARG A C 1
ATOM 684 O O . ARG A 1 85 ? 8.311 -18.204 3.697 1.00 51.91 85 ARG A O 1
ATOM 691 N N . PHE A 1 86 ? 7.298 -16.243 4.141 1.00 51.53 86 PHE A N 1
ATOM 692 C CA . PHE A 1 86 ? 8.540 -15.469 4.202 1.00 51.53 86 PHE A CA 1
ATOM 693 C C . PHE A 1 86 ? 9.264 -15.630 5.545 1.00 51.53 86 PHE A C 1
ATOM 695 O O . PHE A 1 86 ? 10.492 -15.710 5.557 1.00 51.53 86 PHE A O 1
ATOM 702 N N . ASP A 1 87 ? 8.528 -15.806 6.646 1.00 53.31 87 ASP A N 1
ATOM 703 C CA . ASP A 1 87 ? 9.114 -16.101 7.963 1.00 53.31 87 ASP A CA 1
ATOM 704 C C . ASP A 1 87 ? 9.787 -17.496 7.997 1.00 53.31 87 ASP A C 1
ATOM 706 O O . ASP A 1 87 ? 10.847 -17.706 8.591 1.00 53.31 87 ASP A O 1
ATOM 710 N N . GLN A 1 88 ? 9.252 -18.455 7.231 1.00 50.12 88 GLN A N 1
ATOM 711 C CA . GLN A 1 88 ? 9.768 -19.828 7.177 1.00 50.12 88 GLN A CA 1
ATOM 712 C C . GLN A 1 88 ? 11.062 -19.994 6.349 1.00 50.12 88 GLN A C 1
ATOM 714 O O . GLN A 1 88 ? 11.720 -21.033 6.438 1.00 50.12 88 GLN A O 1
ATOM 719 N N . GLY A 1 89 ? 11.458 -18.982 5.566 1.00 47.34 89 GLY A N 1
ATOM 720 C CA . GLY A 1 89 ? 12.669 -18.998 4.736 1.00 47.34 89 GLY A CA 1
ATOM 721 C C . GLY A 1 89 ? 13.965 -18.636 5.472 1.00 47.34 89 GLY A C 1
ATOM 722 O O . GLY A 1 89 ? 15.045 -18.970 4.989 1.00 47.34 89 GLY A O 1
ATOM 723 N N . GLN A 1 90 ? 13.885 -17.996 6.646 1.00 51.53 90 GLN A N 1
ATOM 724 C CA . GLN A 1 90 ? 15.073 -17.588 7.415 1.00 51.53 90 GLN A CA 1
ATOM 725 C C .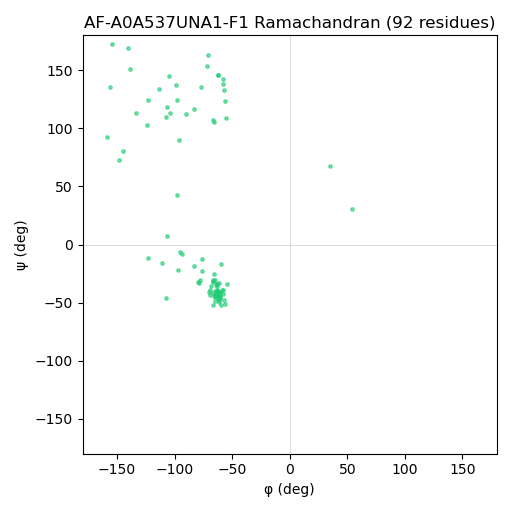 GLN A 1 90 ? 15.522 -18.613 8.472 1.00 51.53 90 GLN A C 1
ATOM 727 O O . GLN A 1 90 ? 16.622 -18.503 9.006 1.00 51.53 90 GLN A O 1
ATOM 732 N N . SER A 1 91 ? 14.739 -19.665 8.727 1.00 50.88 91 SER A N 1
ATOM 733 C CA . SER A 1 91 ? 15.033 -20.668 9.765 1.00 50.88 91 SER A CA 1
ATOM 734 C C . SER A 1 91 ? 15.713 -21.941 9.240 1.00 50.88 91 SER A C 1
ATOM 736 O O . SER A 1 91 ? 15.347 -23.042 9.644 1.00 50.88 91 SER A O 1
ATOM 738 N N . ARG A 1 92 ? 16.700 -21.842 8.338 1.00 49.91 92 ARG A N 1
ATOM 739 C CA . ARG A 1 92 ? 17.585 -22.978 7.993 1.00 49.91 92 ARG A CA 1
ATOM 740 C C . ARG A 1 92 ? 18.999 -22.533 7.605 1.00 49.91 92 ARG A C 1
ATOM 742 O O . ARG A 1 92 ? 19.398 -22.632 6.451 1.00 49.91 92 ARG A O 1
ATOM 749 N N . ALA A 1 93 ? 19.770 -22.104 8.598 1.00 46.31 93 ALA A N 1
ATOM 750 C CA . ALA A 1 93 ? 21.227 -22.230 8.600 1.00 46.31 93 ALA A CA 1
ATOM 751 C C . ALA A 1 93 ? 21.725 -22.146 10.053 1.00 46.31 93 ALA A C 1
ATOM 753 O O . ALA A 1 93 ? 21.927 -21.057 10.583 1.00 46.31 93 ALA A O 1
ATOM 754 N N . ALA A 1 94 ? 21.868 -23.303 10.697 1.00 43.09 94 ALA A N 1
ATOM 755 C CA . ALA A 1 94 ? 22.632 -23.500 11.926 1.00 43.09 94 ALA A CA 1
ATOM 756 C C . ALA A 1 94 ? 23.400 -24.817 11.791 1.00 43.09 94 ALA A C 1
ATOM 758 O O . ALA A 1 94 ? 22.797 -25.774 11.247 1.00 43.09 94 ALA A O 1
#